Protein AF-A0A679IFR2-F1 (afdb_monomer_lite)

pLDDT: mean 82.99, std 6.64, range [51.91, 90.44]

Radius of gyration: 14.76 Å; chains: 1; bounding box: 33×21×40 Å

Secondary structure (DSSP, 8-state):
-HHHHHHHHHHHHHHTSSHHHHHHHHHHHHHHHHHTTSGGGGTSHHHHHHHHHTTGGGGGSS-HHHHHHHHHHHHHHHHHHHHHHHHHHT--

Sequence (92 aa):
MFLTVSPFVFVAMKTKGFVAPMIGSAVIVMGSAALSNQEWGALYPWTATYFLVQGKLQSTGYPTLLSVSIIIL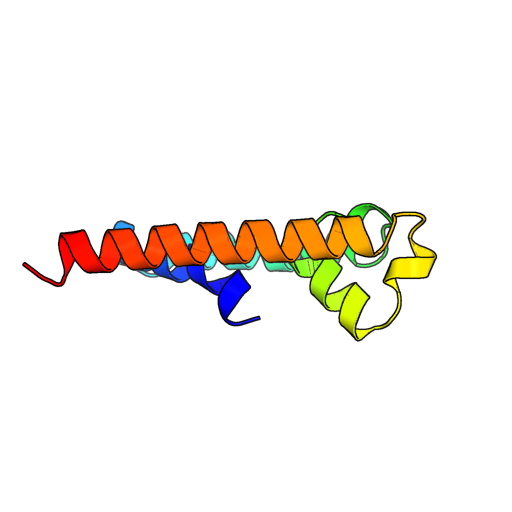VSAVGFLMTFHHFKKEDLK

Foldseek 3Di:
DVLLLLLLLLVCVVVVHNPVSVVVVVVLVVVLVVCLPALCLLLRLSNVVVCVVVVNPVVSVDDNVNSVVNNVVSSVVSNVSNVVVCCVPVVD

Structure (mmCIF, N/CA/C/O backbone):
data_AF-A0A679IFR2-F1
#
_entry.id   AF-A0A679IFR2-F1
#
loop_
_atom_site.group_PDB
_atom_site.id
_atom_site.type_symbol
_atom_site.label_atom_id
_atom_site.label_alt_id
_atom_site.label_comp_id
_atom_site.label_asym_id
_atom_site.label_entity_id
_atom_site.label_seq_id
_atom_site.pdbx_PDB_ins_code
_atom_site.Cartn_x
_atom_site.Cartn_y
_atom_site.Cartn_z
_atom_site.occupancy
_atom_site.B_iso_or_equiv
_atom_site.auth_seq_id
_atom_site.auth_comp_id
_atom_site.auth_asym_id
_atom_site.auth_atom_id
_atom_site.pdbx_PDB_model_num
ATOM 1 N N . MET A 1 1 ? -5.739 -6.315 -4.465 1.00 61.78 1 MET A N 1
ATOM 2 C CA . MET A 1 1 ? -6.022 -4.998 -3.852 1.00 61.78 1 MET A CA 1
ATOM 3 C C . MET A 1 1 ? -6.791 -5.081 -2.534 1.00 61.78 1 MET A C 1
ATOM 5 O O . MET A 1 1 ? -6.642 -4.182 -1.731 1.00 61.78 1 MET A O 1
ATOM 9 N N . PHE A 1 2 ? -7.572 -6.134 -2.248 1.00 65.19 2 PHE A N 1
ATOM 10 C CA . PHE A 1 2 ? -8.309 -6.224 -0.974 1.00 65.19 2 PHE A CA 1
ATOM 11 C C . PHE A 1 2 ? -7.407 -6.087 0.273 1.00 65.19 2 PHE A C 1
ATOM 13 O O . PHE A 1 2 ? -7.678 -5.276 1.152 1.00 65.19 2 PHE A O 1
ATOM 20 N N . LEU A 1 3 ? -6.276 -6.803 0.312 1.00 72.50 3 LEU A N 1
ATOM 21 C CA . LEU A 1 3 ? -5.352 -6.744 1.451 1.00 72.50 3 LEU A CA 1
ATOM 22 C C . LEU A 1 3 ? -4.681 -5.371 1.625 1.00 72.50 3 LEU A C 1
ATOM 24 O O . LEU A 1 3 ? -4.535 -4.908 2.752 1.00 72.50 3 LEU A O 1
ATOM 28 N N . THR A 1 4 ? -4.347 -4.675 0.534 1.00 73.62 4 THR A N 1
ATOM 29 C CA . THR A 1 4 ? -3.785 -3.312 0.578 1.00 73.62 4 THR A CA 1
ATOM 30 C C . THR A 1 4 ? -4.815 -2.239 0.949 1.00 73.62 4 THR A C 1
ATOM 32 O O . THR A 1 4 ? -4.428 -1.110 1.249 1.00 73.62 4 THR A O 1
ATOM 35 N N . VAL A 1 5 ? -6.111 -2.580 0.966 1.00 77.88 5 VAL A N 1
ATOM 36 C CA . VAL A 1 5 ? -7.201 -1.706 1.433 1.00 77.88 5 VAL A CA 1
ATOM 37 C C . VAL A 1 5 ? -7.486 -1.889 2.932 1.00 77.88 5 VAL A C 1
ATOM 39 O O . VAL A 1 5 ? -8.050 -0.993 3.558 1.00 77.88 5 VAL A O 1
ATOM 42 N N . SER A 1 6 ? -7.031 -2.987 3.550 1.00 79.88 6 SER A N 1
ATOM 43 C CA . SER A 1 6 ? -7.247 -3.255 4.983 1.00 79.88 6 SER A CA 1
ATOM 44 C C . SER A 1 6 ? -6.843 -2.111 5.935 1.00 79.88 6 SER A C 1
ATOM 46 O O . SER A 1 6 ? -7.644 -1.813 6.821 1.00 79.88 6 SER A O 1
ATOM 48 N N . PRO A 1 7 ? -5.736 -1.352 5.738 1.00 76.00 7 PRO A N 1
ATOM 49 C CA . PRO A 1 7 ? -5.447 -0.197 6.592 1.00 76.00 7 PRO A CA 1
ATOM 50 C C . PRO A 1 7 ? -6.569 0.855 6.612 1.00 76.00 7 PRO A C 1
ATOM 52 O O . PRO A 1 7 ? -6.805 1.472 7.647 1.00 76.00 7 PRO A O 1
ATOM 55 N N . PHE A 1 8 ? -7.290 1.055 5.501 1.00 77.56 8 PHE A N 1
ATOM 56 C CA . PHE A 1 8 ? -8.404 2.013 5.432 1.00 77.56 8 PHE A CA 1
ATOM 57 C C . PHE A 1 8 ? -9.610 1.538 6.216 1.00 77.56 8 PHE A C 1
ATOM 59 O O . PHE A 1 8 ? -10.284 2.356 6.832 1.00 77.56 8 PHE A O 1
ATOM 66 N N . VAL A 1 9 ? -9.855 0.229 6.231 1.00 78.06 9 VAL A N 1
ATOM 67 C CA . VAL A 1 9 ? -10.912 -0.365 7.053 1.00 78.06 9 VAL A CA 1
ATOM 68 C C . VAL A 1 9 ? -10.603 -0.129 8.530 1.00 78.06 9 VAL A C 1
ATOM 70 O O . VAL A 1 9 ? -11.462 0.366 9.253 1.00 78.06 9 VAL A O 1
ATOM 73 N N . PHE A 1 10 ? -9.359 -0.363 8.959 1.00 76.69 10 PHE A N 1
ATOM 74 C CA . PHE A 1 10 ? -8.932 -0.042 10.324 1.00 76.69 10 PHE A CA 1
ATOM 75 C C . PHE A 1 10 ? -9.125 1.440 10.671 1.00 76.69 10 PHE A C 1
ATOM 77 O O . PHE A 1 10 ? -9.676 1.758 11.724 1.00 76.69 10 PHE A O 1
ATOM 84 N N . VAL A 1 11 ? -8.707 2.35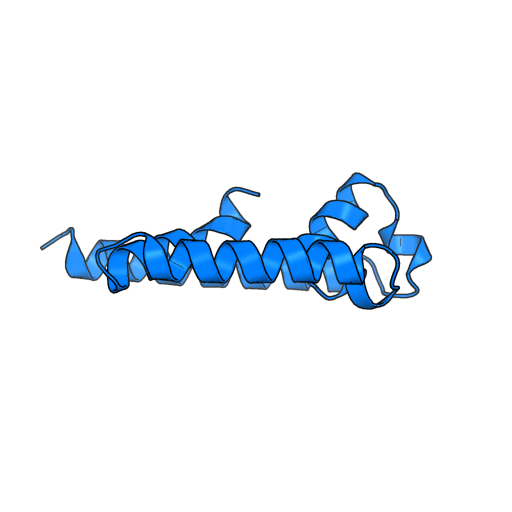6 9.789 1.00 75.25 11 VAL A N 1
ATOM 85 C CA . VAL A 1 11 ? -8.896 3.798 10.017 1.00 75.25 11 VAL A CA 1
ATOM 86 C C . VAL A 1 11 ? -10.384 4.143 10.100 1.00 75.25 11 VAL A C 1
ATOM 88 O O . VAL A 1 11 ? -10.767 4.863 11.016 1.00 75.25 11 VAL A O 1
ATOM 91 N N . ALA A 1 12 ? -11.220 3.589 9.216 1.00 80.56 12 ALA A N 1
ATOM 92 C CA . ALA A 1 12 ? -12.667 3.805 9.213 1.00 80.56 12 ALA A CA 1
ATOM 93 C C . ALA A 1 12 ? -13.315 3.394 10.540 1.00 80.56 12 ALA A C 1
ATOM 95 O O . ALA A 1 12 ? -14.095 4.160 11.111 1.00 80.56 12 ALA A O 1
ATOM 96 N N . MET A 1 13 ? -12.960 2.203 11.034 1.00 78.88 13 MET A N 1
ATOM 97 C CA . MET A 1 13 ? -13.436 1.679 12.314 1.00 78.88 13 MET A CA 1
ATOM 98 C C . MET A 1 13 ? -12.997 2.580 13.470 1.00 78.88 13 MET A C 1
ATOM 100 O O . MET A 1 13 ? -13.833 3.040 14.248 1.00 78.88 13 MET A O 1
ATOM 104 N N . LYS A 1 14 ? -11.709 2.939 13.514 1.00 78.38 14 LYS A N 1
ATOM 105 C CA . LYS A 1 14 ? -11.143 3.771 14.582 1.00 78.38 14 LYS A CA 1
ATOM 106 C C . LYS A 1 14 ? -11.745 5.177 14.628 1.00 78.38 14 LYS A C 1
ATOM 108 O O . LYS A 1 14 ? -11.965 5.714 15.711 1.00 78.38 14 LYS A O 1
ATOM 113 N N . THR A 1 15 ? -11.997 5.793 13.473 1.00 82.19 15 THR A N 1
ATOM 114 C CA . THR A 1 15 ? -12.609 7.131 13.395 1.00 82.19 15 THR A CA 1
ATOM 115 C C . THR A 1 15 ? -14.134 7.098 13.422 1.00 82.19 15 THR A C 1
ATOM 117 O O . THR A 1 15 ? -14.747 8.164 13.392 1.00 82.19 15 THR A O 1
ATOM 120 N N . LYS A 1 16 ? -14.750 5.905 13.462 1.00 79.69 16 LYS A N 1
ATOM 121 C CA . LYS A 1 16 ? -16.206 5.689 13.386 1.00 79.69 16 LYS A CA 1
ATOM 122 C C . LYS A 1 16 ? -16.862 6.461 12.235 1.00 79.69 16 LYS A C 1
ATOM 124 O O . LYS A 1 16 ? -17.941 7.030 12.379 1.00 79.69 16 LYS A O 1
ATOM 129 N N . GLY A 1 17 ? -16.183 6.525 11.092 1.00 81.31 17 GLY A N 1
ATOM 130 C CA . GLY A 1 17 ? -16.603 7.362 9.973 1.00 81.31 17 GLY A CA 1
ATOM 131 C C . GLY A 1 17 ? -15.689 7.241 8.759 1.00 81.31 17 GLY A C 1
ATOM 132 O O . GLY A 1 17 ? -14.552 6.787 8.859 1.00 81.31 17 GLY A O 1
ATOM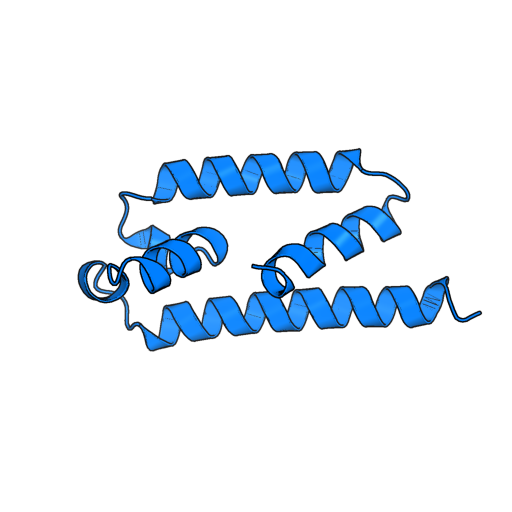 133 N N . PHE A 1 18 ? -16.192 7.672 7.601 1.00 81.50 18 PHE A N 1
ATOM 134 C CA . PHE A 1 18 ? -15.539 7.457 6.304 1.00 81.50 18 PHE A CA 1
ATOM 135 C C . PHE A 1 18 ? -14.629 8.602 5.839 1.00 81.50 18 PHE A C 1
ATOM 137 O O . PHE A 1 18 ? -13.880 8.433 4.883 1.00 81.50 18 PHE A O 1
ATOM 144 N N . VAL A 1 19 ? -14.637 9.756 6.512 1.00 83.38 19 VAL A N 1
ATOM 145 C CA . VAL A 1 19 ? -13.889 10.941 6.049 1.00 83.38 19 VAL A CA 1
ATOM 146 C C . VAL A 1 19 ? -12.375 10.698 6.048 1.00 83.38 19 VAL A C 1
ATOM 148 O O . VAL A 1 19 ? -11.716 10.901 5.032 1.00 83.38 19 VAL A O 1
ATOM 151 N N . ALA A 1 20 ? -11.817 10.211 7.159 1.00 81.19 20 ALA A N 1
ATOM 152 C CA . ALA A 1 20 ? -10.388 9.919 7.273 1.00 81.19 20 ALA A CA 1
ATOM 153 C C . ALA A 1 20 ? -9.881 8.883 6.244 1.00 81.19 20 ALA A C 1
ATOM 155 O O . ALA A 1 20 ? -8.896 9.170 5.556 1.00 81.19 20 ALA A O 1
ATOM 156 N N . PRO A 1 21 ? -10.529 7.712 6.062 1.00 83.88 21 PRO A N 1
ATOM 157 C CA . PRO A 1 21 ? -10.102 6.761 5.040 1.00 83.88 21 PRO A CA 1
ATOM 158 C C . PRO A 1 21 ? -10.319 7.287 3.615 1.00 83.88 21 PRO A C 1
ATOM 160 O O . PRO A 1 21 ? -9.495 6.990 2.751 1.00 83.88 21 PRO A O 1
ATOM 163 N N . MET A 1 22 ? -11.341 8.116 3.359 1.00 87.06 22 MET A N 1
ATOM 164 C CA . MET A 1 22 ? -11.509 8.768 2.054 1.00 87.06 22 MET A CA 1
ATOM 165 C C . MET A 1 22 ? -10.338 9.696 1.723 1.00 87.06 22 MET A C 1
ATOM 167 O O . MET A 1 22 ? -9.762 9.570 0.642 1.00 87.06 22 MET A O 1
ATOM 171 N N . ILE A 1 23 ? -9.931 10.570 2.649 1.00 87.44 23 ILE A N 1
ATOM 172 C CA . ILE A 1 23 ? -8.775 11.460 2.447 1.00 87.44 23 ILE A CA 1
ATOM 173 C C . ILE A 1 23 ? -7.511 10.632 2.189 1.00 87.44 23 ILE A C 1
ATOM 175 O O . ILE A 1 23 ? -6.794 10.886 1.222 1.00 87.44 23 ILE A O 1
ATOM 179 N N . GLY A 1 24 ? -7.269 9.598 3.002 1.00 85.62 24 GLY A N 1
ATOM 180 C CA . GLY A 1 24 ? -6.127 8.703 2.812 1.00 85.62 24 GLY A CA 1
ATOM 181 C C . GLY A 1 24 ? -6.134 8.014 1.444 1.00 85.62 24 GLY A C 1
ATOM 182 O O . GLY A 1 24 ? -5.105 7.971 0.769 1.00 85.62 24 GLY A O 1
ATOM 183 N N . SER A 1 25 ? -7.299 7.542 0.993 1.00 85.19 25 SER A N 1
ATOM 184 C CA . SER A 1 25 ? -7.443 6.920 -0.325 1.00 85.19 25 SER A CA 1
ATOM 185 C C . SER A 1 25 ? -7.167 7.902 -1.468 1.00 85.19 25 SER A C 1
ATOM 187 O O . SER A 1 25 ? -6.468 7.548 -2.415 1.00 85.19 25 SER A O 1
ATOM 189 N N . ALA A 1 26 ? -7.626 9.153 -1.357 1.00 86.75 26 ALA A N 1
ATOM 190 C CA . ALA A 1 26 ? -7.392 10.184 -2.364 1.00 86.75 26 ALA A CA 1
ATOM 191 C C . ALA A 1 26 ? -5.899 10.516 -2.491 1.00 86.75 26 ALA A C 1
ATOM 193 O O . ALA A 1 26 ? -5.370 10.579 -3.601 1.00 86.75 26 ALA A O 1
ATOM 194 N N . VAL A 1 27 ? -5.202 10.656 -1.358 1.00 89.81 27 VAL A N 1
ATOM 195 C CA . VAL A 1 27 ? -3.749 10.887 -1.334 1.00 89.81 27 VAL A CA 1
ATOM 196 C C . VAL A 1 27 ? -3.005 9.734 -2.003 1.00 89.81 27 VAL A C 1
ATOM 198 O O . VAL A 1 27 ? -2.087 9.977 -2.782 1.00 89.81 27 VAL A O 1
ATOM 201 N N . ILE A 1 28 ? -3.417 8.489 -1.757 1.00 88.69 28 ILE A N 1
ATOM 202 C CA . ILE A 1 28 ? -2.789 7.319 -2.381 1.00 88.69 28 ILE A CA 1
ATOM 203 C C . ILE A 1 28 ? -3.030 7.271 -3.875 1.00 88.69 28 ILE A C 1
ATOM 205 O O . ILE A 1 28 ? -2.091 7.025 -4.621 1.00 88.69 28 ILE A O 1
ATOM 209 N N . VAL A 1 29 ? -4.257 7.524 -4.328 1.00 88.69 29 VAL A N 1
ATOM 210 C CA . VAL A 1 29 ? -4.565 7.537 -5.761 1.00 88.69 29 VAL A CA 1
ATOM 211 C C . VAL A 1 29 ? -3.744 8.614 -6.468 1.00 88.69 29 VAL A C 1
ATOM 213 O O . VAL A 1 29 ? -3.121 8.327 -7.491 1.00 88.69 29 VAL A O 1
ATOM 216 N N . MET A 1 30 ? -3.671 9.823 -5.904 1.00 90.44 30 MET A N 1
ATOM 217 C CA . MET A 1 30 ? -2.858 10.898 -6.479 1.00 90.44 30 MET A CA 1
ATOM 218 C C . MET A 1 30 ? -1.360 10.584 -6.434 1.00 90.44 30 MET A C 1
ATOM 220 O O . MET A 1 30 ? -0.671 10.769 -7.436 1.00 90.44 30 MET A O 1
ATOM 224 N N . GLY A 1 31 ? -0.858 10.057 -5.315 1.00 88.56 31 GLY A N 1
ATOM 225 C CA . GLY A 1 31 ? 0.530 9.608 -5.196 1.00 88.56 31 GLY A CA 1
ATOM 226 C C . GLY A 1 31 ? 0.857 8.507 -6.203 1.00 88.56 31 GLY A C 1
ATOM 227 O O . GLY A 1 31 ? 1.901 8.542 -6.853 1.00 88.56 31 GLY A O 1
ATOM 228 N N . SER A 1 32 ? -0.071 7.574 -6.416 1.00 87.69 32 SER A N 1
ATOM 229 C CA . SER A 1 32 ? 0.093 6.513 -7.397 1.00 87.69 32 SER A CA 1
ATOM 230 C C . SER A 1 32 ? 0.115 7.021 -8.828 1.00 87.69 32 SER A C 1
ATOM 232 O O . SER A 1 32 ? 0.959 6.578 -9.606 1.00 87.69 32 SER A O 1
ATOM 234 N N . ALA A 1 33 ? -0.754 7.974 -9.163 1.00 88.19 33 ALA A N 1
ATOM 235 C CA . ALA A 1 33 ? -0.748 8.626 -10.466 1.00 88.19 33 ALA A CA 1
ATOM 236 C C . ALA A 1 33 ? 0.570 9.380 -10.706 1.00 88.19 33 ALA A C 1
ATOM 238 O O . ALA A 1 33 ? 1.196 9.189 -11.750 1.00 88.19 33 ALA A O 1
ATOM 239 N N . ALA A 1 34 ? 1.041 10.150 -9.721 1.00 89.75 34 ALA A N 1
ATOM 240 C CA . ALA A 1 34 ? 2.298 10.895 -9.808 1.00 89.75 34 ALA A CA 1
ATOM 241 C C . ALA A 1 34 ? 3.524 9.980 -9.992 1.00 89.75 34 ALA A C 1
ATOM 243 O O . ALA A 1 34 ? 4.448 10.314 -10.731 1.00 89.75 34 ALA A O 1
ATOM 244 N N . LEU A 1 35 ? 3.518 8.804 -9.357 1.00 88.44 35 LEU A N 1
ATOM 245 C CA . LEU A 1 35 ? 4.617 7.836 -9.415 1.00 88.44 35 LEU A CA 1
ATOM 246 C C . LEU A 1 35 ? 4.503 6.828 -10.570 1.00 88.44 35 LEU A C 1
ATOM 248 O O . LEU A 1 35 ? 5.425 6.048 -10.786 1.00 88.44 35 LEU A O 1
ATOM 252 N N . SER A 1 36 ? 3.400 6.826 -11.322 1.00 83.94 36 SER A N 1
ATOM 253 C CA . SER A 1 36 ? 3.117 5.820 -12.362 1.00 83.94 36 SER A CA 1
ATOM 254 C C . SER A 1 36 ? 4.094 5.823 -13.546 1.00 83.94 36 SER A C 1
ATOM 256 O O . SER A 1 36 ? 4.189 4.825 -14.259 1.00 83.94 36 SER A O 1
ATOM 258 N N . ASN A 1 37 ? 4.840 6.913 -13.728 1.00 84.94 37 ASN A N 1
ATOM 259 C CA . ASN A 1 37 ? 5.880 7.056 -14.749 1.00 84.94 37 ASN A CA 1
ATOM 260 C C . ASN A 1 37 ? 7.286 7.229 -14.152 1.00 84.94 37 ASN A C 1
ATOM 262 O O . ASN A 1 37 ? 8.209 7.590 -14.874 1.00 84.94 37 ASN A O 1
ATOM 266 N N . GLN A 1 38 ? 7.449 7.003 -12.848 1.00 86.25 38 GLN A N 1
ATOM 267 C CA . GLN A 1 38 ? 8.727 7.152 -12.155 1.00 86.25 38 GLN A CA 1
ATOM 268 C C . GLN A 1 38 ? 9.241 5.794 -11.682 1.00 86.25 38 GLN A C 1
ATOM 270 O O . GLN A 1 38 ? 8.467 4.939 -11.249 1.00 86.25 38 GLN A O 1
ATOM 275 N N . GLU A 1 39 ? 10.560 5.611 -11.690 1.00 85.38 39 GLU A N 1
ATOM 276 C CA . GLU A 1 39 ? 11.205 4.368 -11.238 1.00 85.38 39 GLU A CA 1
ATOM 277 C C . GLU A 1 39 ? 10.896 4.070 -9.763 1.00 85.38 39 GLU A C 1
ATOM 279 O O . GLU A 1 39 ? 10.650 2.926 -9.378 1.00 85.38 39 GLU A O 1
ATOM 284 N N . TRP A 1 40 ? 10.782 5.116 -8.937 1.00 83.69 40 TRP A N 1
ATOM 285 C CA . TRP A 1 40 ? 10.441 5.003 -7.514 1.00 83.69 40 TRP A CA 1
ATOM 286 C C . TRP A 1 40 ? 9.009 4.504 -7.271 1.00 83.69 40 TRP A C 1
ATOM 288 O O . TRP A 1 40 ? 8.680 4.089 -6.157 1.00 83.69 40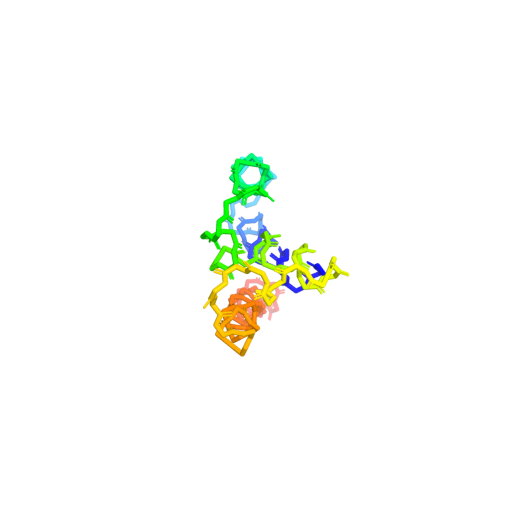 TRP A O 1
ATOM 298 N N . GLY A 1 41 ? 8.161 4.468 -8.307 1.00 84.25 41 GLY A N 1
ATOM 299 C CA . GLY A 1 41 ? 6.845 3.834 -8.249 1.00 84.25 41 GLY A CA 1
ATOM 300 C C . GLY A 1 41 ? 6.908 2.350 -7.874 1.00 84.25 41 GLY A C 1
ATOM 301 O O . GLY A 1 41 ? 5.958 1.836 -7.284 1.00 84.25 41 GLY A O 1
ATOM 302 N N . ALA A 1 42 ? 8.041 1.680 -8.110 1.00 86.12 42 ALA A N 1
ATOM 303 C CA . ALA A 1 42 ? 8.277 0.302 -7.679 1.00 86.12 42 ALA A CA 1
ATOM 304 C C . ALA A 1 42 ? 8.392 0.133 -6.152 1.00 86.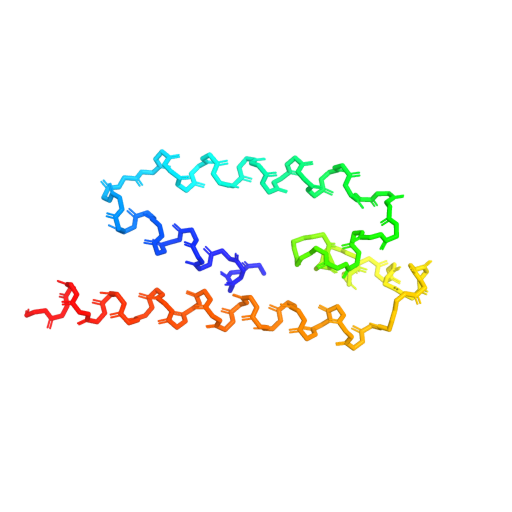12 42 ALA A C 1
ATOM 306 O O . ALA A 1 42 ? 8.195 -0.973 -5.647 1.00 86.12 42 ALA A O 1
ATOM 307 N N . LEU A 1 43 ? 8.694 1.198 -5.405 1.00 87.25 43 LEU A N 1
ATOM 308 C CA . LEU A 1 43 ? 8.807 1.171 -3.941 1.00 87.25 43 LEU A CA 1
ATOM 309 C C . LEU A 1 43 ? 7.490 1.525 -3.245 1.00 87.25 43 LEU A C 1
ATOM 311 O O . LEU A 1 43 ? 7.301 1.222 -2.069 1.00 87.25 43 LEU A O 1
ATOM 315 N N . TYR A 1 44 ? 6.569 2.167 -3.962 1.00 88.56 44 TYR A N 1
ATOM 316 C CA . TYR A 1 44 ? 5.284 2.571 -3.413 1.00 88.56 44 TYR A CA 1
ATOM 317 C C . TYR A 1 44 ? 4.267 1.428 -3.538 1.00 88.56 44 TYR A C 1
ATOM 319 O O . TYR A 1 44 ? 3.896 1.101 -4.660 1.00 88.56 44 TYR A O 1
ATOM 327 N N . PRO A 1 45 ? 3.754 0.830 -2.444 1.00 86.12 45 PRO A N 1
ATOM 328 C CA . PRO A 1 45 ? 3.002 -0.435 -2.488 1.00 86.12 45 PRO A CA 1
ATOM 329 C C . PRO A 1 45 ? 1.817 -0.433 -3.471 1.00 86.12 45 PRO A C 1
ATOM 331 O O . PRO A 1 45 ? 1.563 -1.411 -4.180 1.00 86.12 45 PRO A O 1
ATOM 334 N N . TRP A 1 46 ? 1.097 0.688 -3.540 1.00 87.19 46 TRP A N 1
ATOM 335 C CA . TRP A 1 46 ? -0.088 0.848 -4.387 1.00 87.19 46 TRP A CA 1
ATOM 336 C C . TRP A 1 46 ? 0.247 1.090 -5.870 1.00 87.19 46 TRP A C 1
ATOM 338 O O . TRP A 1 46 ? -0.525 0.692 -6.735 1.00 87.19 46 TRP A O 1
ATOM 348 N N . THR A 1 47 ? 1.421 1.645 -6.191 1.00 87.81 47 THR A N 1
ATOM 349 C CA . THR A 1 47 ? 1.913 1.756 -7.583 1.00 87.81 47 THR A CA 1
ATOM 350 C C . THR A 1 47 ? 2.679 0.511 -8.008 1.00 87.81 47 THR A C 1
ATOM 352 O O . THR A 1 47 ? 2.530 0.039 -9.130 1.00 87.81 47 THR A O 1
ATOM 355 N N . ALA A 1 48 ? 3.443 -0.084 -7.097 1.00 86.31 48 ALA A N 1
ATOM 356 C CA . ALA A 1 48 ? 4.201 -1.305 -7.309 1.00 86.31 48 ALA A CA 1
ATOM 357 C C . ALA A 1 48 ? 3.287 -2.475 -7.688 1.00 86.31 48 ALA A C 1
ATOM 359 O O . ALA A 1 48 ? 3.623 -3.262 -8.566 1.00 86.31 48 ALA A O 1
ATOM 360 N N . THR A 1 49 ? 2.097 -2.563 -7.087 1.00 85.88 49 THR A N 1
ATOM 361 C CA . THR A 1 49 ? 1.066 -3.537 -7.483 1.00 85.88 49 THR A CA 1
ATOM 362 C C . THR A 1 49 ? 0.570 -3.312 -8.914 1.00 85.88 49 THR A C 1
ATOM 364 O O . THR A 1 49 ? 0.382 -4.282 -9.645 1.00 85.88 49 THR A O 1
ATOM 367 N N . TYR A 1 50 ? 0.413 -2.059 -9.349 1.00 85.81 50 TYR A N 1
ATOM 368 C CA . TYR A 1 50 ? 0.099 -1.736 -10.744 1.00 85.81 50 TYR A CA 1
ATOM 369 C C . TYR A 1 50 ? 1.251 -2.118 -11.691 1.00 85.81 50 TYR A C 1
ATOM 371 O O . TYR A 1 50 ? 1.021 -2.768 -12.710 1.00 85.81 50 TYR A O 1
ATOM 379 N N . PHE A 1 51 ? 2.500 -1.807 -11.333 1.00 87.31 51 PHE A N 1
ATOM 380 C CA . PHE A 1 51 ? 3.681 -2.192 -12.119 1.00 87.31 51 PHE A CA 1
ATOM 381 C C . PHE A 1 51 ? 3.892 -3.704 -12.183 1.00 87.31 51 PHE A C 1
ATOM 383 O O . PHE A 1 51 ? 4.361 -4.201 -13.206 1.00 87.31 51 PHE A O 1
ATOM 390 N N . LEU A 1 52 ? 3.522 -4.433 -11.129 1.00 86.44 52 LEU A N 1
ATOM 391 C CA . LEU A 1 52 ? 3.550 -5.892 -11.092 1.00 86.44 52 LEU A CA 1
ATOM 392 C C . LEU A 1 52 ? 2.594 -6.499 -12.114 1.00 86.44 52 LEU A C 1
ATOM 394 O O . LEU A 1 52 ? 2.998 -7.372 -12.874 1.00 86.44 52 LEU A O 1
ATOM 398 N N . VAL A 1 53 ? 1.360 -5.998 -12.179 1.00 85.75 53 VAL A N 1
ATOM 399 C CA . VAL A 1 53 ? 0.363 -6.466 -13.155 1.00 85.75 53 VAL A CA 1
ATOM 400 C C . VAL A 1 53 ? 0.765 -6.099 -14.586 1.00 85.75 53 VAL A C 1
ATOM 402 O O . VAL A 1 53 ? 0.556 -6.883 -15.503 1.00 85.75 53 VAL A O 1
ATOM 405 N N . GLN A 1 54 ? 1.378 -4.930 -14.780 1.00 84.38 54 GLN A N 1
ATOM 406 C CA . GLN A 1 54 ? 1.826 -4.446 -16.091 1.00 84.38 54 GLN A CA 1
ATOM 407 C C . GLN A 1 54 ? 3.184 -5.022 -16.538 1.00 84.38 54 GLN A C 1
ATOM 409 O O . GLN A 1 54 ? 3.677 -4.656 -17.601 1.00 84.38 54 GLN A O 1
ATOM 414 N N . GLY A 1 55 ? 3.845 -5.853 -15.721 1.00 82.31 55 GLY A N 1
ATOM 415 C CA . GLY A 1 55 ? 5.189 -6.372 -16.013 1.00 82.31 55 GLY A CA 1
ATOM 416 C C . GLY A 1 55 ? 6.300 -5.310 -16.027 1.00 82.31 55 GLY A C 1
ATOM 417 O O . GLY A 1 55 ? 7.428 -5.599 -16.415 1.00 82.31 55 GLY A O 1
ATOM 418 N N . LYS A 1 56 ? 6.017 -4.079 -15.579 1.00 82.94 56 LYS A N 1
ATOM 419 C CA . LYS A 1 56 ? 6.949 -2.939 -15.626 1.00 82.94 56 LYS A CA 1
ATOM 420 C C . LYS A 1 56 ? 7.994 -2.950 -14.514 1.00 82.94 56 LYS A C 1
ATOM 422 O O . LYS A 1 56 ? 8.957 -2.195 -14.588 1.00 82.94 56 LYS A O 1
ATOM 427 N N . LEU A 1 57 ? 7.859 -3.815 -13.508 1.00 81.56 57 LEU A N 1
ATOM 428 C CA . LEU A 1 57 ? 8.786 -3.866 -12.371 1.00 81.56 57 LEU A CA 1
ATOM 429 C C . LEU A 1 57 ? 10.252 -4.032 -12.790 1.00 81.56 57 LEU A C 1
ATOM 431 O O . LEU A 1 57 ? 11.108 -3.337 -12.257 1.00 81.56 57 LEU A O 1
ATOM 435 N N . GLN A 1 58 ? 10.544 -4.870 -13.787 1.00 78.06 58 GLN A N 1
ATOM 436 C CA . GLN A 1 58 ? 11.926 -5.092 -14.236 1.00 78.06 58 GLN A CA 1
ATOM 437 C C . GLN A 1 58 ? 12.544 -3.866 -14.923 1.00 78.06 58 GLN A C 1
ATOM 439 O O . GLN A 1 58 ? 13.756 -3.687 -14.878 1.00 78.06 58 GLN A O 1
ATOM 444 N N . SER A 1 59 ? 11.717 -2.993 -15.507 1.00 79.69 59 SER A N 1
ATOM 445 C CA . SER A 1 59 ? 12.178 -1.762 -16.161 1.00 79.69 59 SER A CA 1
ATOM 446 C C . SER A 1 59 ? 12.539 -0.635 -15.189 1.00 79.69 59 SER A C 1
ATOM 448 O O . SER A 1 59 ? 13.150 0.338 -15.601 1.00 79.69 59 SER A O 1
ATOM 450 N N . THR A 1 60 ? 12.191 -0.764 -13.904 1.00 80.69 60 THR A N 1
ATOM 451 C CA . THR A 1 60 ? 12.436 0.279 -12.889 1.00 80.69 60 THR A CA 1
ATOM 452 C C . THR A 1 60 ? 13.813 0.209 -12.228 1.00 80.69 60 THR A C 1
ATOM 454 O O . THR A 1 60 ? 14.091 0.993 -11.328 1.00 80.69 60 THR A O 1
ATOM 457 N N . GLY A 1 61 ? 14.655 -0.763 -12.594 1.00 82.56 61 GLY A N 1
ATOM 458 C CA . GLY A 1 61 ? 15.980 -0.959 -11.990 1.00 82.56 61 GLY A CA 1
ATOM 459 C C . GLY A 1 61 ? 15.972 -1.555 -10.574 1.00 82.56 61 GLY A C 1
ATOM 460 O O . GLY A 1 61 ? 17.006 -2.030 -10.106 1.00 82.56 61 GLY A O 1
ATOM 461 N N . TYR A 1 62 ? 14.820 -1.605 -9.897 1.00 84.94 62 TYR A N 1
ATOM 462 C CA . TYR A 1 62 ? 14.683 -2.240 -8.586 1.00 84.94 62 TYR A CA 1
ATOM 463 C C . TYR A 1 62 ? 14.459 -3.758 -8.689 1.00 84.94 62 TYR A C 1
ATOM 465 O O . TYR A 1 62 ? 13.721 -4.224 -9.563 1.00 84.94 62 TYR A O 1
ATOM 473 N N . PRO A 1 63 ? 15.019 -4.559 -7.758 1.00 87.06 63 PRO A N 1
ATOM 474 C CA . PRO A 1 63 ? 14.726 -5.984 -7.695 1.00 87.06 63 PRO A CA 1
ATOM 475 C C . PRO A 1 63 ? 13.231 -6.223 -7.476 1.00 87.06 63 PRO A C 1
ATOM 477 O O . PRO A 1 63 ? 12.655 -5.746 -6.499 1.00 87.06 63 PRO A O 1
ATOM 480 N N . THR A 1 64 ? 12.605 -7.035 -8.330 1.00 86.12 64 THR A N 1
ATOM 481 C CA . THR A 1 64 ? 11.174 -7.375 -8.212 1.00 86.12 64 THR A CA 1
ATOM 482 C C . THR A 1 64 ? 10.826 -7.927 -6.826 1.00 86.12 64 THR A C 1
ATOM 484 O O . THR A 1 64 ? 9.770 -7.615 -6.278 1.00 86.12 64 THR A O 1
ATOM 487 N N . LEU A 1 65 ? 11.743 -8.693 -6.227 1.00 88.19 65 LEU A N 1
ATOM 488 C CA . LEU A 1 65 ? 11.589 -9.260 -4.888 1.00 88.19 65 LEU A CA 1
ATOM 489 C C . LEU A 1 65 ? 11.390 -8.182 -3.807 1.00 88.19 65 LEU A C 1
ATOM 491 O O . LEU A 1 65 ? 10.621 -8.392 -2.873 1.00 88.19 65 LEU A O 1
ATOM 495 N N . LEU A 1 66 ? 12.055 -7.030 -3.945 1.00 88.00 66 LEU A N 1
ATOM 496 C CA . LEU A 1 66 ? 11.973 -5.921 -2.995 1.00 88.00 66 LEU A CA 1
ATOM 497 C C . LEU A 1 66 ? 10.598 -5.247 -3.057 1.00 88.00 66 LEU A C 1
ATOM 499 O O . LEU A 1 66 ? 9.967 -5.007 -2.033 1.00 88.00 66 LEU A O 1
ATOM 503 N N . SER A 1 67 ? 10.081 -4.994 -4.256 1.00 86.69 67 SER A N 1
ATOM 504 C CA . SER A 1 67 ? 8.734 -4.438 -4.416 1.00 86.69 67 SER A CA 1
ATOM 505 C C . SER A 1 67 ? 7.657 -5.392 -3.899 1.00 86.69 67 SER A C 1
ATOM 507 O O . SER A 1 67 ? 6.721 -4.973 -3.218 1.00 86.69 67 SER A O 1
ATOM 509 N N . VAL A 1 68 ? 7.803 -6.692 -4.173 1.00 88.38 68 VAL A N 1
ATOM 510 C CA . VAL A 1 68 ? 6.876 -7.722 -3.683 1.00 88.38 68 VAL A CA 1
ATOM 511 C C . VAL A 1 68 ? 6.910 -7.821 -2.157 1.00 88.38 68 VAL A C 1
ATOM 513 O O . VAL A 1 68 ? 5.849 -7.900 -1.535 1.00 88.38 68 VAL A O 1
ATOM 516 N N . SER A 1 69 ? 8.089 -7.762 -1.533 1.00 90.25 69 SER A N 1
ATOM 517 C CA . SER A 1 69 ? 8.196 -7.813 -0.071 1.00 90.25 69 SER A CA 1
ATOM 518 C C . SER A 1 69 ? 7.555 -6.595 0.600 1.00 90.25 69 SER A C 1
ATOM 520 O O . SER A 1 69 ? 6.850 -6.764 1.596 1.00 90.25 69 SER A O 1
ATOM 522 N N . ILE A 1 70 ? 7.688 -5.395 0.018 1.00 90.06 70 ILE A N 1
ATOM 523 C CA . ILE A 1 70 ? 6.994 -4.181 0.484 1.00 90.06 70 ILE A CA 1
ATOM 524 C C . ILE A 1 70 ? 5.469 -4.360 0.425 1.00 90.06 70 ILE A C 1
ATOM 526 O O . ILE A 1 70 ? 4.770 -4.050 1.393 1.00 90.06 70 ILE A O 1
ATOM 530 N N . ILE A 1 71 ? 4.939 -4.890 -0.683 1.00 89.69 71 ILE A N 1
ATOM 531 C CA . ILE A 1 71 ? 3.495 -5.132 -0.845 1.00 89.69 71 ILE A CA 1
ATOM 532 C C . ILE A 1 71 ? 2.984 -6.107 0.222 1.00 89.69 71 ILE A C 1
ATOM 534 O O . ILE A 1 71 ? 1.940 -5.857 0.837 1.00 89.69 71 ILE A O 1
ATOM 538 N N . ILE A 1 72 ? 3.713 -7.203 0.454 1.00 89.88 72 ILE A N 1
ATOM 539 C CA . ILE A 1 72 ? 3.358 -8.216 1.456 1.00 89.88 72 ILE A CA 1
ATOM 540 C C . ILE A 1 72 ? 3.398 -7.617 2.863 1.00 89.88 72 ILE A C 1
ATOM 542 O O . ILE A 1 72 ? 2.446 -7.807 3.619 1.00 89.88 72 ILE A O 1
ATOM 546 N N . LEU A 1 73 ? 4.444 -6.859 3.205 1.00 90.31 73 LEU A N 1
ATOM 547 C CA . LEU A 1 73 ? 4.579 -6.224 4.519 1.00 90.31 73 LEU A CA 1
ATOM 548 C C . LEU A 1 73 ? 3.421 -5.272 4.813 1.00 90.31 73 LEU A C 1
ATOM 550 O O . LEU A 1 73 ? 2.768 -5.408 5.846 1.00 90.31 73 LEU A O 1
ATOM 554 N N . VAL A 1 74 ? 3.122 -4.346 3.898 1.00 88.38 74 VAL A N 1
ATOM 555 C CA . VAL A 1 74 ? 2.029 -3.377 4.089 1.00 88.38 74 VAL A CA 1
ATOM 556 C C . VAL A 1 74 ? 0.676 -4.082 4.189 1.00 88.38 74 VAL A C 1
ATOM 558 O O . VAL A 1 74 ? -0.145 -3.725 5.033 1.00 88.38 74 VAL A O 1
ATOM 561 N N . SER A 1 75 ? 0.466 -5.124 3.383 1.00 86.38 75 SER A N 1
ATOM 562 C CA . SER A 1 75 ? -0.746 -5.947 3.424 1.00 86.38 75 SER A CA 1
ATOM 5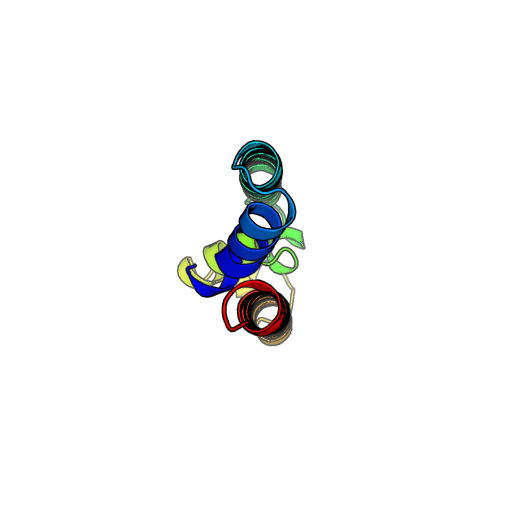63 C C . SER A 1 75 ? -0.903 -6.689 4.755 1.00 86.38 75 SER A C 1
ATOM 565 O O . SER A 1 75 ? -1.972 -6.644 5.360 1.00 86.38 75 SER A O 1
ATOM 567 N N . ALA A 1 76 ? 0.155 -7.352 5.230 1.00 88.44 76 ALA A N 1
ATOM 568 C CA . ALA A 1 76 ? 0.137 -8.113 6.476 1.00 88.44 76 ALA A CA 1
ATOM 569 C C . ALA A 1 76 ? -0.067 -7.197 7.688 1.00 88.44 76 ALA A C 1
ATOM 571 O O . ALA A 1 76 ? -0.916 -7.468 8.534 1.00 88.44 76 ALA A O 1
ATOM 572 N N . VAL A 1 77 ? 0.661 -6.081 7.744 1.00 87.19 77 VAL A N 1
ATOM 573 C CA . VAL A 1 77 ? 0.559 -5.097 8.828 1.00 87.19 77 VAL A CA 1
ATOM 574 C C . VAL A 1 77 ? -0.832 -4.455 8.861 1.00 87.19 77 VAL A C 1
ATOM 576 O O . VAL A 1 77 ? -1.444 -4.380 9.928 1.00 87.19 77 VAL A O 1
ATOM 579 N N . GLY A 1 78 ? -1.367 -4.053 7.703 1.00 83.25 78 GLY A N 1
ATOM 580 C CA . GLY A 1 78 ? -2.726 -3.518 7.588 1.00 83.25 78 GLY A CA 1
ATOM 581 C C . GLY A 1 78 ? -3.790 -4.500 8.068 1.00 83.25 78 GLY A C 1
ATOM 582 O O . GLY A 1 78 ? -4.666 -4.145 8.863 1.00 83.25 78 GLY A O 1
ATOM 583 N N . PHE A 1 79 ? -3.674 -5.756 7.640 1.00 84.81 79 PHE A N 1
ATOM 584 C CA . PHE A 1 79 ? -4.626 -6.800 7.990 1.00 84.81 79 PHE A CA 1
ATOM 585 C C . PHE A 1 79 ? -4.578 -7.134 9.484 1.00 84.81 79 PHE A C 1
ATOM 587 O O . PHE A 1 79 ? -5.620 -7.165 10.136 1.00 84.81 79 PHE A O 1
ATOM 594 N N . LEU A 1 80 ? -3.379 -7.314 10.049 1.00 87.06 80 LEU A N 1
ATOM 595 C CA . LEU A 1 80 ? -3.198 -7.619 11.471 1.00 87.06 80 LEU A CA 1
ATOM 596 C C . LEU A 1 80 ? -3.724 -6.499 12.372 1.00 87.06 80 LEU A C 1
ATOM 598 O O . LEU A 1 80 ? -4.405 -6.788 13.356 1.00 87.06 80 LEU A O 1
ATOM 602 N N . MET A 1 81 ? -3.457 -5.233 12.031 1.00 84.50 81 MET A N 1
ATOM 603 C CA . MET A 1 81 ? -3.995 -4.095 12.785 1.00 84.50 81 MET A CA 1
ATOM 604 C C . MET A 1 81 ? -5.524 -4.062 12.748 1.00 84.50 81 MET A C 1
ATOM 606 O O . MET A 1 81 ? -6.159 -3.906 13.793 1.00 84.50 81 MET A O 1
ATOM 610 N N . THR A 1 82 ? -6.113 -4.268 11.567 1.00 81.31 82 THR A N 1
ATOM 611 C CA . THR A 1 82 ? -7.574 -4.311 11.398 1.00 81.31 82 THR A CA 1
ATOM 612 C C . THR A 1 82 ? -8.187 -5.436 12.225 1.00 81.31 82 THR A C 1
ATOM 614 O O . THR A 1 82 ? -9.111 -5.205 13.002 1.00 81.31 82 THR A O 1
ATOM 617 N N . PHE A 1 83 ? -7.633 -6.645 12.116 1.00 83.19 83 PHE A N 1
ATOM 618 C CA . PHE A 1 83 ? -8.131 -7.823 12.819 1.00 83.19 83 PHE A CA 1
ATOM 619 C C . PHE A 1 83 ? -8.015 -7.685 14.342 1.00 83.19 83 PHE A C 1
ATOM 621 O O . PHE A 1 83 ? -8.948 -8.018 15.072 1.00 83.19 83 PHE A O 1
ATOM 628 N N . HIS A 1 84 ? -6.889 -7.164 14.839 1.00 83.69 84 HIS A N 1
ATOM 629 C CA . HIS A 1 84 ? -6.690 -6.960 16.272 1.00 83.69 84 HIS A CA 1
ATOM 630 C C . HIS A 1 84 ? -7.666 -5.924 16.844 1.00 83.69 84 HIS A C 1
ATOM 632 O O . HIS A 1 84 ? -8.208 -6.124 17.931 1.00 83.69 84 HIS A O 1
ATOM 638 N N . HIS A 1 85 ? -7.907 -4.832 16.117 1.00 80.81 85 HIS A N 1
ATOM 639 C CA . HIS A 1 85 ? -8.870 -3.810 16.520 1.00 80.81 85 HIS A CA 1
ATOM 640 C C . HIS A 1 85 ? -10.300 -4.348 16.537 1.00 80.81 85 HIS A C 1
ATOM 642 O O . HIS A 1 85 ? -10.970 -4.217 17.558 1.00 80.81 85 HIS A O 1
ATOM 648 N N . PHE A 1 86 ? -10.710 -5.045 15.472 1.00 79.50 86 PHE A N 1
ATOM 649 C CA . PHE A 1 86 ? -12.008 -5.718 15.391 1.00 79.50 86 PHE A CA 1
ATOM 650 C C . PHE A 1 86 ? -12.214 -6.679 16.569 1.00 79.50 86 PHE A C 1
ATOM 652 O O . PHE A 1 86 ? -13.211 -6.598 17.280 1.00 79.50 86 PHE A O 1
ATOM 659 N N . LYS A 1 87 ? -11.220 -7.525 16.869 1.00 80.06 87 LYS A N 1
ATOM 660 C CA . LYS A 1 87 ? -11.292 -8.453 18.007 1.00 80.06 87 LYS A CA 1
ATOM 661 C C . LYS A 1 87 ? -11.441 -7.742 19.358 1.00 80.06 87 LYS A C 1
ATOM 663 O O . LYS A 1 87 ? -12.050 -8.296 20.265 1.00 80.06 87 LYS A O 1
ATOM 668 N N . LYS A 1 88 ? -10.847 -6.560 19.525 1.00 79.31 88 LYS A N 1
ATOM 669 C CA . LYS A 1 88 ? -10.832 -5.842 20.806 1.00 79.31 88 LYS A CA 1
ATOM 670 C C . LYS A 1 88 ? -12.085 -4.995 21.038 1.00 79.31 88 LYS A C 1
ATOM 672 O O . LYS A 1 88 ? -12.484 -4.838 22.190 1.00 79.31 88 LYS A O 1
ATOM 677 N N . GLU A 1 89 ? -12.654 -4.416 19.985 1.00 76.00 89 GLU A N 1
ATOM 678 C CA . GLU A 1 89 ? -13.801 -3.508 20.099 1.00 76.00 89 GLU A CA 1
ATOM 679 C C . GLU A 1 89 ? -15.148 -4.182 19.823 1.00 76.00 89 GLU A C 1
ATOM 681 O O . GLU A 1 89 ? -16.092 -3.899 20.559 1.00 76.00 89 GLU A O 1
ATOM 686 N N . ASP A 1 90 ? -15.230 -5.096 18.847 1.00 66.06 90 ASP A N 1
ATOM 687 C CA . ASP A 1 90 ? -16.510 -5.668 18.400 1.00 66.06 90 ASP A CA 1
ATOM 688 C C . ASP A 1 90 ? -16.863 -7.011 19.065 1.00 66.06 90 ASP A C 1
ATOM 690 O O . ASP A 1 90 ? -18.039 -7.330 19.201 1.00 66.06 90 ASP A O 1
ATOM 694 N N . LEU A 1 91 ? -15.878 -7.802 19.512 1.00 64.81 91 LEU A N 1
ATOM 695 C CA . LEU A 1 91 ? -16.105 -9.106 20.172 1.00 64.81 91 LEU A CA 1
ATOM 696 C C . LEU A 1 91 ? -16.176 -9.014 21.710 1.00 64.81 91 LEU A C 1
ATOM 698 O O . LEU A 1 91 ? -15.744 -9.939 22.401 1.00 64.81 91 LEU A O 1
ATOM 702 N N . LYS A 1 92 ? -16.671 -7.893 22.244 1.00 51.91 92 LYS A N 1
ATOM 703 C CA . LYS A 1 92 ? -16.940 -7.743 23.682 1.00 51.91 92 LYS A CA 1
ATOM 704 C C . LYS A 1 92 ? -18.110 -8.604 24.146 1.00 51.91 92 LYS A C 1
ATOM 706 O O . LYS A 1 92 ? -19.135 -8.628 23.434 1.00 51.91 92 LYS A O 1
#

Organism: NCBI:txid1805431